Protein AF-A0A2H1JH84-F1 (afdb_monomer_lite)

Structure (mmCIF, N/CA/C/O backbone):
data_AF-A0A2H1JH84-F1
#
_entry.id   AF-A0A2H1JH84-F1
#
loop_
_atom_site.group_PDB
_atom_site.id
_atom_site.type_symbol
_atom_site.label_atom_id
_atom_site.label_alt_id
_atom_site.label_comp_id
_atom_site.label_asym_id
_atom_site.label_entity_id
_atom_site.label_seq_id
_atom_site.pdbx_PDB_ins_code
_atom_site.Cartn_x
_atom_site.Cartn_y
_atom_site.Cartn_z
_atom_site.occupancy
_atom_site.B_iso_or_equiv
_atom_site.auth_seq_id
_atom_site.auth_comp_id
_atom_site.auth_asym_id
_atom_site.auth_atom_id
_atom_site.pdbx_PDB_model_num
ATOM 1 N N . MET A 1 1 ? 40.623 17.016 -17.325 1.00 40.56 1 MET A N 1
ATOM 2 C CA . MET A 1 1 ? 39.890 16.382 -16.210 1.00 40.56 1 MET A CA 1
ATOM 3 C C . MET A 1 1 ? 38.601 15.813 -16.768 1.00 40.56 1 MET A C 1
ATOM 5 O O . MET A 1 1 ? 37.770 16.577 -17.238 1.00 40.56 1 MET A O 1
ATOM 9 N N . ALA A 1 2 ? 38.517 14.487 -16.870 1.00 45.22 2 ALA A N 1
ATOM 10 C CA . ALA A 1 2 ? 37.436 13.802 -17.572 1.00 45.22 2 ALA A CA 1
ATOM 11 C C . ALA A 1 2 ? 36.134 13.881 -16.763 1.00 45.22 2 ALA A C 1
ATOM 13 O O . ALA A 1 2 ? 36.068 13.406 -15.629 1.00 45.22 2 ALA A O 1
ATOM 14 N N . GLY A 1 3 ? 35.119 14.511 -17.356 1.00 47.59 3 GLY A N 1
ATOM 15 C CA . GLY A 1 3 ? 33.758 14.525 -16.840 1.00 47.59 3 GLY A CA 1
ATOM 16 C C . GLY A 1 3 ? 33.208 13.105 -16.790 1.00 47.59 3 GLY A C 1
ATOM 17 O O . GLY A 1 3 ? 33.276 12.362 -17.768 1.00 47.59 3 GLY A O 1
ATOM 18 N N . ARG A 1 4 ? 32.688 12.726 -15.625 1.00 57.22 4 ARG A N 1
ATOM 19 C CA . ARG A 1 4 ? 31.984 11.466 -15.402 1.00 57.22 4 ARG A CA 1
ATOM 20 C C . ARG A 1 4 ? 30.711 11.485 -16.258 1.00 57.22 4 ARG A C 1
ATOM 22 O O . ARG A 1 4 ? 29.743 12.143 -15.879 1.00 57.22 4 ARG A O 1
ATOM 29 N N . ARG A 1 5 ? 30.742 10.834 -17.429 1.00 53.28 5 ARG A N 1
ATOM 30 C CA . ARG A 1 5 ? 29.550 10.603 -18.258 1.00 53.28 5 ARG A CA 1
ATOM 31 C C . ARG A 1 5 ? 28.531 9.838 -17.415 1.00 53.28 5 ARG A C 1
ATOM 33 O O . ARG A 1 5 ? 28.885 8.845 -16.786 1.00 53.28 5 ARG A O 1
ATOM 40 N N . ARG A 1 6 ? 27.290 10.320 -17.373 1.00 55.59 6 ARG A N 1
ATOM 41 C CA . ARG A 1 6 ? 26.144 9.587 -16.817 1.00 55.59 6 ARG A CA 1
ATOM 42 C C . ARG A 1 6 ? 25.345 8.940 -17.951 1.00 55.59 6 ARG A C 1
ATOM 44 O O . ARG A 1 6 ? 24.123 8.969 -17.912 1.00 55.59 6 ARG A O 1
ATOM 51 N N . ASP A 1 7 ? 26.024 8.397 -18.959 1.00 51.81 7 ASP A N 1
ATOM 52 C CA . ASP A 1 7 ? 25.360 7.986 -20.205 1.00 51.81 7 ASP A CA 1
ATOM 53 C C . ASP A 1 7 ? 25.514 6.484 -20.494 1.00 51.81 7 ASP A C 1
ATOM 55 O O . ASP A 1 7 ? 25.135 6.005 -21.558 1.00 51.81 7 ASP A O 1
ATOM 59 N N . ASP A 1 8 ? 25.993 5.716 -19.515 1.00 51.34 8 ASP A N 1
ATOM 60 C CA . ASP A 1 8 ? 26.197 4.273 -19.633 1.00 51.34 8 ASP A CA 1
ATOM 61 C C . ASP A 1 8 ? 24.989 3.524 -19.031 1.00 51.34 8 ASP A C 1
ATOM 63 O O . ASP A 1 8 ? 25.142 2.648 -18.181 1.00 51.34 8 ASP A O 1
ATOM 67 N N . CYS A 1 9 ? 23.760 3.896 -19.411 1.00 55.88 9 CYS A N 1
ATOM 68 C CA . CYS A 1 9 ? 22.579 3.094 -19.087 1.00 55.88 9 CYS A CA 1
ATOM 69 C C . CYS A 1 9 ? 22.307 2.148 -20.258 1.00 55.88 9 CYS A C 1
ATOM 71 O O . CYS A 1 9 ? 21.948 2.577 -21.353 1.00 55.88 9 CYS A O 1
ATOM 73 N N . ASN A 1 10 ? 22.519 0.854 -20.035 1.00 52.72 10 ASN A N 1
ATOM 74 C CA . ASN A 1 10 ? 22.129 -0.190 -20.970 1.00 52.72 10 ASN A CA 1
ATOM 75 C C . ASN A 1 10 ? 20.601 -0.118 -21.195 1.00 52.72 10 ASN A C 1
ATOM 77 O O . ASN A 1 10 ? 19.863 -0.334 -20.234 1.00 52.72 10 ASN A O 1
ATOM 81 N N . PRO A 1 11 ? 20.097 0.120 -22.420 1.00 52.25 11 PRO A N 1
ATOM 82 C CA . PRO A 1 11 ? 18.657 0.179 -22.682 1.00 52.25 11 PRO A CA 1
ATOM 83 C C . PRO A 1 11 ? 17.950 -1.176 -22.498 1.00 52.25 11 PRO A C 1
ATOM 85 O O . PRO A 1 11 ? 16.725 -1.230 -22.527 1.00 52.25 11 PRO A O 1
ATOM 88 N N . ALA A 1 12 ? 18.706 -2.265 -22.302 1.00 53.78 12 ALA A N 1
ATOM 89 C CA . ALA A 1 12 ? 18.187 -3.591 -21.971 1.00 53.78 12 ALA A CA 1
ATOM 90 C C . ALA A 1 12 ? 18.155 -3.894 -20.458 1.00 53.78 12 ALA A C 1
ATOM 92 O O . ALA A 1 12 ? 17.721 -4.978 -20.071 1.00 53.78 12 ALA A O 1
ATOM 93 N N . ALA A 1 13 ? 18.614 -2.983 -19.591 1.00 58.00 13 ALA A N 1
ATOM 94 C CA . ALA A 1 13 ? 18.392 -3.109 -18.154 1.00 58.00 13 ALA A CA 1
ATOM 95 C C . ALA A 1 13 ? 16.965 -2.634 -17.851 1.00 58.00 13 ALA A C 1
ATOM 97 O O . ALA A 1 13 ? 16.662 -1.453 -18.017 1.00 58.00 13 ALA A O 1
ATOM 98 N N . ALA A 1 14 ? 16.081 -3.550 -17.450 1.00 67.44 14 ALA A N 1
ATOM 99 C CA . ALA A 1 14 ? 14.742 -3.193 -16.995 1.00 67.44 14 ALA A CA 1
ATOM 100 C C . ALA A 1 14 ? 14.844 -2.089 -15.926 1.00 67.44 14 ALA A C 1
ATOM 102 O O . ALA A 1 14 ? 15.613 -2.214 -14.969 1.00 67.44 14 ALA A O 1
ATOM 103 N N . ALA A 1 15 ? 14.131 -0.980 -16.126 1.00 83.06 15 ALA A N 1
ATOM 104 C CA . ALA A 1 15 ? 14.183 0.146 -15.205 1.00 83.06 15 ALA A CA 1
ATOM 105 C C . ALA A 1 15 ? 13.619 -0.282 -13.844 1.00 83.06 15 ALA A C 1
ATOM 107 O O . ALA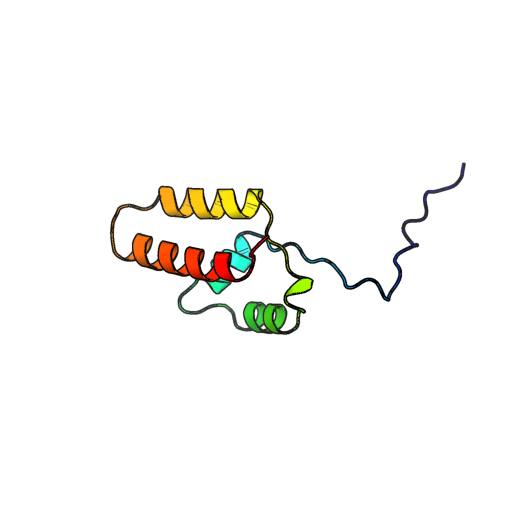 A 1 15 ? 12.484 -0.736 -13.761 1.00 83.06 15 ALA A O 1
ATOM 108 N N . VAL A 1 16 ? 14.414 -0.134 -12.785 1.00 90.06 16 VAL A N 1
ATOM 109 C CA . VAL A 1 16 ? 13.972 -0.368 -11.405 1.00 90.06 16 VAL A CA 1
ATOM 110 C C . VAL A 1 16 ? 13.187 0.849 -10.924 1.00 90.06 16 VAL A C 1
ATOM 112 O O . VAL A 1 16 ? 13.688 1.974 -10.981 1.00 90.06 16 VAL A O 1
ATOM 115 N N . ILE A 1 17 ? 11.976 0.623 -10.421 1.00 92.75 17 ILE A N 1
ATOM 116 C CA . ILE A 1 17 ? 11.071 1.657 -9.919 1.00 92.75 17 ILE A CA 1
ATOM 117 C C . ILE A 1 17 ? 10.809 1.390 -8.437 1.00 92.75 17 ILE A C 1
ATOM 119 O O . ILE A 1 17 ? 10.271 0.351 -8.061 1.00 92.75 17 ILE A O 1
ATOM 123 N N . VAL A 1 18 ? 11.164 2.350 -7.583 1.00 92.75 18 VAL A N 1
ATOM 124 C CA . VAL A 1 18 ? 10.846 2.300 -6.151 1.00 92.75 18 VAL A CA 1
ATOM 125 C C . VAL A 1 18 ? 9.569 3.094 -5.909 1.00 92.75 18 VAL A C 1
ATOM 127 O O . VAL A 1 18 ? 9.511 4.283 -6.223 1.00 92.75 18 VAL A O 1
ATOM 130 N N . LEU A 1 19 ? 8.552 2.435 -5.363 1.00 93.69 19 LEU A N 1
ATOM 131 C CA . LEU A 1 19 ? 7.271 3.042 -5.029 1.00 93.69 19 LEU A CA 1
ATOM 132 C C . LEU A 1 19 ? 7.388 3.881 -3.755 1.00 93.69 19 LEU A C 1
ATOM 134 O O . LEU A 1 19 ? 7.977 3.449 -2.761 1.00 93.69 19 LEU A O 1
ATOM 138 N N . ASP A 1 20 ? 6.793 5.070 -3.786 1.00 93.69 20 ASP A N 1
ATOM 139 C CA . ASP A 1 20 ? 6.669 5.941 -2.624 1.00 93.69 20 ASP A CA 1
ATOM 140 C C . ASP A 1 20 ? 5.384 5.644 -1.827 1.00 93.69 20 ASP A C 1
ATOM 142 O O . ASP A 1 20 ? 4.499 4.891 -2.245 1.00 93.69 20 ASP A O 1
ATOM 146 N N . THR A 1 21 ? 5.262 6.259 -0.652 1.00 90.62 21 THR A N 1
ATOM 147 C CA . THR A 1 21 ? 4.079 6.102 0.207 1.00 90.62 21 THR A CA 1
ATOM 148 C C . THR A 1 21 ? 2.834 6.729 -0.413 1.00 90.62 21 THR A C 1
ATOM 150 O O . THR A 1 21 ? 1.720 6.284 -0.143 1.00 90.62 21 THR A O 1
ATOM 153 N N . THR A 1 22 ? 2.985 7.739 -1.268 1.00 90.81 22 THR A N 1
ATOM 154 C CA . THR A 1 22 ? 1.858 8.430 -1.905 1.00 90.81 22 THR A CA 1
ATOM 155 C C . THR A 1 22 ? 1.145 7.512 -2.893 1.00 90.81 22 THR A C 1
ATOM 157 O O . THR A 1 22 ? -0.063 7.319 -2.787 1.00 90.81 22 THR A O 1
ATOM 160 N N . VAL A 1 23 ? 1.888 6.883 -3.802 1.00 92.62 23 VAL A N 1
ATOM 161 C CA . VAL A 1 23 ? 1.377 5.930 -4.792 1.00 92.62 23 VAL A CA 1
ATOM 162 C C . VAL A 1 23 ? 0.794 4.706 -4.097 1.00 92.62 23 VAL A C 1
ATOM 164 O O . VAL A 1 23 ? -0.316 4.281 -4.418 1.00 92.62 23 VAL A O 1
ATOM 167 N N . VAL A 1 24 ? 1.505 4.166 -3.104 1.00 91.12 24 VAL A N 1
ATOM 168 C CA . VAL A 1 24 ? 1.037 2.997 -2.351 1.00 91.12 24 VAL A CA 1
ATOM 169 C C . VAL A 1 24 ? -0.236 3.315 -1.565 1.00 91.12 24 VAL A C 1
ATOM 171 O O . VAL A 1 24 ? -1.197 2.549 -1.595 1.00 91.12 24 VAL A O 1
ATOM 174 N N . SER A 1 25 ? -0.290 4.459 -0.886 1.00 88.50 25 SER A N 1
ATOM 175 C CA . SER A 1 25 ? -1.489 4.844 -0.138 1.00 88.50 25 SER A CA 1
ATOM 176 C C . SER A 1 25 ? -2.678 5.138 -1.054 1.00 88.50 25 SER A C 1
ATOM 178 O O . SER A 1 25 ? -3.803 4.819 -0.670 1.00 88.50 25 SER A O 1
ATOM 180 N N . GLU A 1 26 ? -2.454 5.662 -2.264 1.00 92.44 26 GLU A N 1
ATOM 181 C CA . GLU A 1 26 ? -3.503 5.902 -3.261 1.00 92.44 26 GLU A CA 1
ATOM 182 C C . GLU A 1 26 ? -4.161 4.592 -3.716 1.00 92.44 26 GLU A C 1
ATOM 184 O O . GLU A 1 26 ? -5.389 4.490 -3.694 1.00 92.44 26 GLU A O 1
ATOM 189 N N . VAL A 1 27 ? -3.382 3.545 -4.019 1.00 89.50 27 VAL A N 1
ATOM 190 C CA . VAL A 1 27 ? -3.951 2.237 -4.405 1.00 89.50 27 VAL A CA 1
ATOM 191 C C . VAL A 1 27 ? -4.673 1.512 -3.269 1.00 89.50 27 VAL A C 1
ATOM 193 O O . VAL A 1 27 ? -5.523 0.661 -3.522 1.00 89.50 27 VAL A O 1
ATOM 196 N N . MET A 1 28 ? -4.393 1.867 -2.013 1.00 86.50 28 MET A N 1
ATOM 197 C CA . MET A 1 28 ? -5.093 1.335 -0.836 1.00 86.50 28 MET A CA 1
ATOM 198 C C . MET A 1 28 ? -6.435 2.044 -0.554 1.00 86.50 28 MET A C 1
ATOM 200 O O . MET A 1 28 ? -7.189 1.653 0.357 1.00 86.50 28 MET A O 1
ATOM 204 N N . ARG A 1 29 ? -6.766 3.110 -1.295 1.00 85.50 29 ARG A N 1
ATOM 205 C CA . ARG A 1 29 ? -8.046 3.816 -1.148 1.00 85.50 29 ARG A CA 1
ATOM 206 C C . ARG A 1 29 ? -9.191 2.977 -1.728 1.00 85.50 29 ARG A C 1
ATOM 208 O O . ARG A 1 29 ? -8.990 2.226 -2.673 1.00 85.50 29 ARG A O 1
ATOM 215 N N . PRO A 1 30 ? -10.426 3.116 -1.206 1.00 84.75 30 PRO A N 1
ATOM 216 C CA . PRO A 1 30 ? -11.588 2.425 -1.775 1.00 84.75 30 PRO A CA 1
ATOM 217 C C . PRO A 1 30 ? -11.846 2.743 -3.256 1.00 84.75 30 PRO A C 1
ATOM 219 O O . PRO A 1 30 ? -12.410 1.918 -3.964 1.00 84.75 30 PRO A O 1
ATOM 222 N N . GLN A 1 31 ? -11.468 3.944 -3.700 1.00 89.50 31 GLN A N 1
ATOM 223 C CA . GLN A 1 31 ? -11.566 4.405 -5.084 1.00 89.50 31 GLN A CA 1
ATOM 224 C C . GLN A 1 31 ? -10.241 5.088 -5.447 1.00 89.50 31 GLN A C 1
ATOM 226 O O . GLN A 1 31 ? -10.091 6.277 -5.156 1.00 89.50 31 GLN A O 1
ATOM 231 N N . PRO A 1 32 ? -9.265 4.337 -5.983 1.00 92.25 32 PRO A N 1
ATOM 232 C CA . PRO A 1 32 ? -7.997 4.902 -6.429 1.00 92.25 32 PRO A CA 1
ATOM 233 C C . PRO A 1 32 ? -8.153 5.709 -7.720 1.00 92.25 32 PRO A C 1
ATOM 235 O O . PRO A 1 32 ? -9.056 5.461 -8.524 1.00 92.25 32 PRO A O 1
ATOM 238 N N . GLU A 1 33 ? -7.226 6.632 -7.950 1.00 95.81 33 GLU A N 1
ATOM 239 C CA . GLU A 1 33 ? -7.086 7.330 -9.228 1.00 95.81 33 GLU A CA 1
ATOM 240 C C . GLU A 1 33 ? -6.737 6.351 -10.373 1.00 95.81 33 GLU A C 1
ATOM 242 O O . GLU A 1 33 ? -5.878 5.472 -10.251 1.00 95.81 33 GLU A O 1
ATOM 247 N N . VAL A 1 34 ? -7.439 6.483 -11.503 1.00 95.25 34 VAL A N 1
ATOM 248 C CA . VAL A 1 34 ? -7.376 5.527 -12.622 1.00 95.25 34 VAL A CA 1
ATOM 249 C C . VAL A 1 34 ? -6.025 5.571 -13.338 1.00 95.25 34 VAL A C 1
ATOM 251 O O . VAL A 1 34 ? -5.528 4.529 -13.768 1.00 95.25 34 VAL A O 1
ATOM 254 N N . GLY A 1 35 ? -5.417 6.747 -13.469 1.00 95.88 35 GLY A N 1
ATOM 255 C CA . GLY A 1 35 ? -4.087 6.939 -14.038 1.00 95.88 35 GLY A CA 1
ATOM 256 C C . GLY A 1 35 ? -2.993 6.241 -13.231 1.00 95.88 35 GLY A C 1
ATOM 257 O O . GLY A 1 35 ? -2.184 5.527 -13.820 1.00 95.88 35 GLY A O 1
ATOM 258 N N . VAL A 1 36 ? -3.012 6.353 -11.900 1.00 93.31 36 VAL A N 1
ATOM 259 C CA . VAL A 1 36 ? -2.080 5.653 -10.998 1.00 93.31 36 VAL A CA 1
ATOM 260 C C . VAL A 1 36 ? -2.201 4.139 -11.162 1.00 93.31 36 VAL A C 1
ATOM 262 O O . VAL A 1 36 ? -1.191 3.454 -11.330 1.00 93.31 36 VAL A O 1
ATOM 265 N N . LEU A 1 37 ? -3.429 3.611 -11.186 1.00 93.06 37 LEU A N 1
ATOM 266 C CA . LEU A 1 37 ? -3.665 2.181 -11.416 1.00 93.06 37 LEU A CA 1
ATOM 267 C C . LEU A 1 37 ? -3.185 1.731 -12.799 1.00 93.06 37 LEU A C 1
ATOM 269 O O . LEU A 1 37 ? -2.537 0.694 -12.925 1.00 93.06 37 LEU A O 1
ATOM 273 N N . SER A 1 38 ? -3.490 2.506 -13.840 1.00 94.56 38 SER A N 1
ATOM 274 C CA . SER A 1 38 ? -3.097 2.188 -15.217 1.00 94.56 38 SER A CA 1
ATOM 275 C C . SER A 1 38 ? -1.578 2.197 -15.379 1.00 94.56 38 SER A C 1
ATOM 277 O O . SER A 1 38 ? -1.019 1.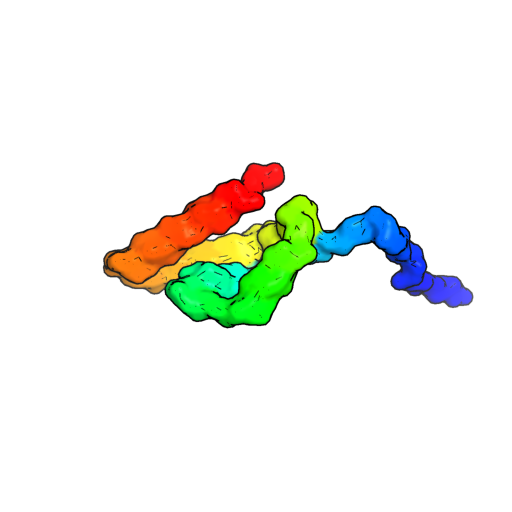317 -16.031 1.00 94.56 38 SER A O 1
ATOM 279 N N . TRP A 1 39 ? -0.902 3.157 -14.746 1.00 94.38 39 TRP A N 1
ATOM 280 C CA . TRP A 1 39 ? 0.551 3.240 -14.734 1.00 94.38 39 TRP A CA 1
ATOM 281 C C . TRP A 1 39 ? 1.178 2.039 -14.018 1.00 94.38 39 TRP A C 1
ATOM 283 O O . TRP A 1 39 ? 2.042 1.389 -14.608 1.00 94.38 39 TRP A O 1
ATOM 293 N N . LEU A 1 40 ? 0.701 1.681 -12.820 1.00 92.12 40 LEU A N 1
ATOM 294 C CA . LEU A 1 40 ? 1.191 0.508 -12.083 1.00 92.12 40 LEU A CA 1
ATOM 295 C C . LEU A 1 40 ? 1.013 -0.786 -12.881 1.00 92.12 40 LEU A C 1
ATOM 297 O O . LEU A 1 40 ? 1.954 -1.562 -13.003 1.00 92.12 40 LEU A O 1
ATOM 301 N N . ASN A 1 41 ? -0.159 -0.979 -13.492 1.00 91.50 41 ASN A N 1
ATOM 302 C CA . ASN A 1 41 ? -0.464 -2.167 -14.295 1.00 91.50 41 ASN A CA 1
ATOM 303 C C . ASN A 1 41 ? 0.368 -2.279 -15.584 1.00 91.50 41 ASN A C 1
ATOM 305 O O . ASN A 1 41 ? 0.383 -3.339 -16.204 1.00 91.50 41 ASN A O 1
ATOM 309 N N . SER A 1 42 ? 1.031 -1.200 -16.009 1.00 93.06 42 SER A N 1
ATOM 310 C CA . SER A 1 42 ? 1.932 -1.220 -17.168 1.00 93.06 42 SER A CA 1
ATOM 311 C C . SER A 1 42 ? 3.382 -1.573 -16.817 1.00 93.06 42 SER A C 1
ATOM 313 O O . SER A 1 42 ? 4.189 -1.748 -17.728 1.00 93.06 42 SER A O 1
ATOM 315 N N . GLN A 1 43 ? 3.717 -1.695 -15.526 1.00 91.62 43 GLN A N 1
ATOM 316 C CA . GLN A 1 43 ? 5.050 -2.101 -15.073 1.00 91.62 43 GLN A CA 1
ATOM 317 C C . GLN A 1 43 ? 5.117 -3.620 -14.860 1.00 91.62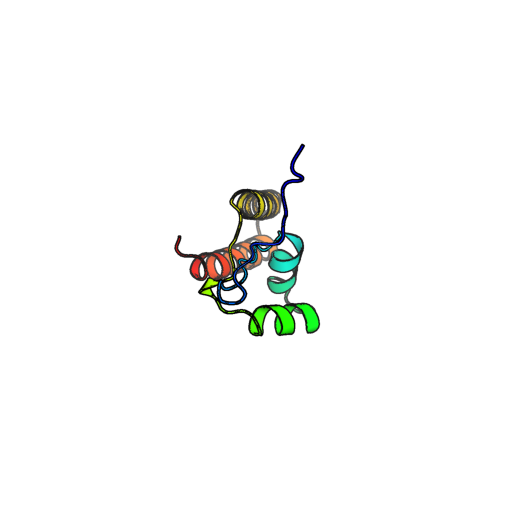 43 GLN A C 1
ATOM 319 O O . GLN A 1 43 ? 4.132 -4.246 -14.468 1.00 91.62 43 GLN A O 1
ATOM 324 N N . GLY A 1 44 ? 6.293 -4.218 -15.075 1.00 89.38 44 GLY A N 1
ATOM 325 C CA . GLY A 1 44 ? 6.554 -5.596 -14.645 1.00 89.38 44 GLY A CA 1
ATOM 326 C C . GLY A 1 44 ? 6.606 -5.661 -13.119 1.00 89.38 44 GLY A C 1
ATOM 327 O O . GLY A 1 44 ? 7.224 -4.796 -12.496 1.00 89.38 44 GLY A O 1
ATOM 328 N N . ALA A 1 45 ? 5.988 -6.663 -12.497 1.00 86.00 45 ALA A N 1
ATOM 329 C CA . ALA A 1 45 ? 5.965 -6.779 -11.035 1.00 86.00 45 ALA A CA 1
ATOM 330 C C . ALA A 1 45 ? 7.386 -6.859 -10.444 1.00 86.00 45 ALA A C 1
ATOM 332 O O . ALA A 1 45 ? 7.665 -6.269 -9.408 1.00 86.00 45 ALA A O 1
ATOM 333 N N . GLU A 1 46 ? 8.307 -7.505 -11.159 1.00 87.50 46 GLU A N 1
ATOM 334 C CA . GLU A 1 46 ? 9.729 -7.643 -10.837 1.00 87.50 46 GLU A CA 1
ATOM 335 C C . GLU A 1 46 ? 10.537 -6.337 -10.938 1.00 87.50 46 GLU A C 1
ATOM 337 O O . GLU A 1 46 ? 11.687 -6.282 -10.506 1.00 87.5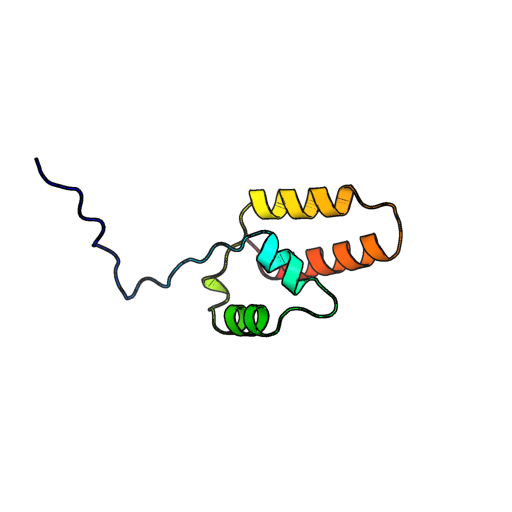0 46 GLU A O 1
ATOM 342 N N . THR A 1 47 ? 9.952 -5.291 -11.527 1.00 90.12 47 THR A N 1
ATOM 343 C CA . THR A 1 47 ? 10.571 -3.961 -11.651 1.00 90.12 47 THR A CA 1
ATOM 344 C C . THR A 1 47 ? 10.128 -2.996 -10.558 1.00 90.12 47 THR A C 1
ATOM 346 O O . THR A 1 47 ? 10.753 -1.948 -10.382 1.00 90.12 47 THR A O 1
ATOM 349 N N . LEU A 1 48 ? 9.073 -3.346 -9.818 1.00 91.88 48 LEU A N 1
ATOM 350 C CA . LEU A 1 48 ? 8.511 -2.543 -8.744 1.00 91.88 48 LEU A CA 1
ATOM 351 C C . LEU A 1 48 ? 9.096 -2.980 -7.403 1.00 91.88 48 LEU A C 1
ATOM 353 O O . LEU A 1 48 ? 9.105 -4.160 -7.064 1.00 91.88 48 LEU A O 1
ATOM 357 N N . PHE A 1 49 ? 9.534 -2.013 -6.605 1.00 92.25 49 PHE A N 1
ATOM 358 C CA . PHE A 1 49 ? 10.111 -2.259 -5.287 1.00 92.25 49 PHE A CA 1
ATOM 359 C C . PHE A 1 49 ? 9.505 -1.324 -4.252 1.00 92.25 49 PHE A C 1
ATOM 361 O O . PHE A 1 49 ? 9.157 -0.182 -4.550 1.00 92.25 49 PHE A O 1
ATOM 368 N N . LEU A 1 50 ? 9.437 -1.791 -3.009 1.00 92.50 50 LEU A N 1
ATOM 369 C CA . LEU A 1 50 ? 9.047 -0.985 -1.861 1.00 92.50 50 LEU A CA 1
ATOM 370 C C . LEU A 1 50 ? 10.282 -0.686 -1.013 1.00 92.50 50 LEU A C 1
ATOM 372 O O . LEU A 1 50 ? 11.045 -1.593 -0.681 1.00 92.50 50 LEU A O 1
ATOM 376 N N . SER A 1 51 ? 10.487 0.576 -0.638 1.00 93.44 51 SER A N 1
ATOM 377 C CA . SER A 1 51 ? 11.567 0.909 0.293 1.00 93.44 51 SER A CA 1
ATOM 378 C C . SER A 1 51 ? 11.181 0.567 1.738 1.00 93.44 51 SER A C 1
ATOM 380 O O . SER A 1 51 ? 10.011 0.638 2.121 1.00 93.44 51 SER A O 1
ATOM 382 N N . SER A 1 52 ? 12.171 0.260 2.581 1.00 93.06 52 SER A N 1
ATOM 383 C CA . SER A 1 52 ? 11.945 0.080 4.023 1.00 93.06 52 SER A CA 1
ATOM 384 C C . SER A 1 52 ? 11.420 1.352 4.699 1.00 93.06 52 SER A C 1
ATOM 386 O O . SER A 1 52 ? 10.661 1.262 5.662 1.00 93.06 52 SER A O 1
ATOM 388 N N . VAL A 1 53 ? 11.770 2.533 4.174 1.00 93.88 53 VAL A N 1
ATOM 389 C CA . VAL A 1 53 ? 11.255 3.830 4.643 1.00 93.88 53 VAL A CA 1
ATOM 390 C C . VAL A 1 53 ? 9.761 3.950 4.346 1.00 93.88 53 VAL A C 1
ATOM 392 O O . VAL A 1 53 ? 8.985 4.239 5.250 1.00 93.88 53 VAL A O 1
ATOM 395 N N . THR A 1 54 ? 9.343 3.631 3.120 1.00 94.12 54 THR A N 1
ATOM 396 C CA . THR A 1 54 ? 7.930 3.598 2.705 1.00 94.12 54 THR A CA 1
ATOM 397 C C . THR A 1 54 ? 7.120 2.643 3.577 1.00 94.12 54 THR A C 1
ATOM 399 O O 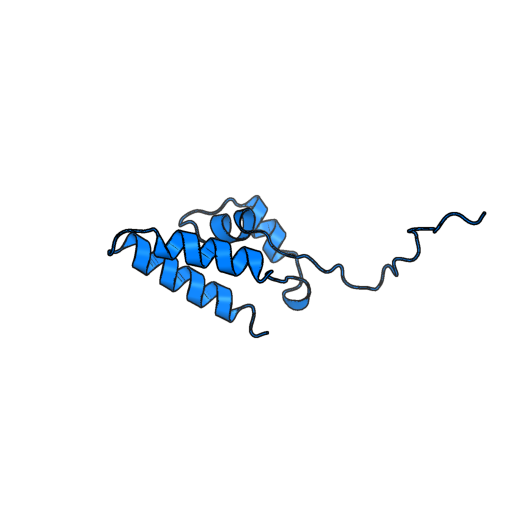. THR A 1 54 ? 6.037 2.984 4.049 1.00 94.12 54 THR A O 1
ATOM 402 N N . LEU A 1 55 ? 7.665 1.455 3.859 1.00 92.88 55 LEU A N 1
ATOM 403 C CA . LEU A 1 55 ? 7.025 0.508 4.768 1.00 92.88 55 LEU A CA 1
ATOM 404 C C . LEU A 1 55 ? 6.870 1.086 6.184 1.00 92.88 55 LEU A C 1
ATOM 406 O O . LEU A 1 55 ? 5.799 0.973 6.781 1.00 92.88 55 LEU A O 1
ATOM 410 N N . ALA A 1 56 ? 7.910 1.729 6.718 1.00 93.81 56 ALA A N 1
ATOM 411 C CA . ALA A 1 56 ? 7.858 2.351 8.038 1.00 93.81 56 ALA A CA 1
ATOM 412 C C . ALA A 1 56 ? 6.810 3.474 8.111 1.00 93.81 56 ALA A C 1
ATOM 414 O O . ALA A 1 56 ? 6.084 3.563 9.100 1.00 93.81 56 ALA A O 1
ATOM 415 N N . GLU A 1 57 ? 6.680 4.292 7.065 1.00 94.31 57 GLU A N 1
ATOM 416 C CA . GLU A 1 57 ? 5.668 5.351 6.983 1.00 94.31 57 GLU A CA 1
ATOM 417 C C . GLU A 1 57 ? 4.239 4.785 6.991 1.00 94.31 57 GLU A C 1
ATOM 419 O O . GLU A 1 57 ? 3.381 5.282 7.726 1.00 94.31 57 GLU A O 1
ATOM 424 N N . LEU A 1 58 ? 3.986 3.708 6.240 1.00 92.94 58 LEU A N 1
ATOM 425 C CA . LEU A 1 58 ? 2.685 3.028 6.217 1.00 92.94 58 LEU A CA 1
ATOM 426 C C . LEU A 1 58 ? 2.335 2.416 7.579 1.00 92.94 58 LEU A C 1
ATOM 428 O O . LEU A 1 58 ? 1.221 2.602 8.074 1.00 92.94 58 LEU A O 1
ATOM 432 N N . LEU A 1 59 ? 3.291 1.722 8.206 1.00 93.56 59 LEU A N 1
ATOM 433 C CA . LEU A 1 59 ? 3.120 1.127 9.534 1.00 93.56 59 LEU A CA 1
ATOM 434 C C . LEU A 1 59 ? 2.879 2.194 10.603 1.00 93.56 59 LEU A C 1
ATOM 436 O O . LEU A 1 59 ? 2.003 2.029 11.453 1.00 93.56 59 LEU A O 1
ATOM 440 N N . PHE A 1 60 ? 3.613 3.306 10.543 1.00 94.19 60 PHE A N 1
ATOM 441 C CA . PHE A 1 60 ? 3.419 4.432 11.448 1.00 94.19 60 PHE A CA 1
ATOM 442 C C . PHE A 1 60 ? 2.024 5.048 11.281 1.00 94.19 60 PHE A C 1
ATOM 444 O O . PHE A 1 60 ? 1.308 5.237 12.266 1.00 94.19 60 PHE A O 1
ATOM 451 N N . GLY A 1 61 ? 1.600 5.297 10.038 1.00 92.81 61 GLY A N 1
ATOM 452 C CA . GLY A 1 61 ? 0.268 5.820 9.735 1.00 92.81 61 GLY A CA 1
ATOM 453 C C . GLY A 1 61 ? -0.858 4.904 10.222 1.00 92.81 61 GLY A C 1
ATOM 454 O O . GLY A 1 61 ? -1.843 5.385 10.781 1.00 92.81 61 GLY A O 1
ATOM 455 N N . LEU A 1 62 ? -0.701 3.586 10.067 1.00 93.75 62 LEU A N 1
ATOM 456 C CA . LEU A 1 62 ? -1.639 2.589 10.586 1.00 93.75 62 LEU A CA 1
ATOM 457 C C . LEU A 1 62 ? -1.662 2.565 12.123 1.00 93.75 62 LEU A C 1
ATOM 459 O O . LEU A 1 62 ? -2.737 2.524 12.725 1.00 93.75 62 LEU A O 1
ATOM 463 N N . GLY A 1 63 ? -0.490 2.611 12.761 1.00 95.38 63 GLY A N 1
ATOM 464 C CA . GLY A 1 63 ? -0.341 2.600 14.217 1.00 95.38 63 GLY A CA 1
ATOM 465 C C . GLY A 1 63 ? -0.945 3.827 14.905 1.00 95.38 63 GLY A C 1
ATOM 466 O O . GLY A 1 63 ? -1.444 3.712 16.022 1.00 95.38 63 GLY A O 1
ATOM 467 N N . ALA A 1 64 ? -0.963 4.974 14.223 1.00 96.19 64 ALA A N 1
ATOM 468 C CA . ALA A 1 64 ? -1.550 6.217 14.722 1.00 96.19 64 ALA A CA 1
ATOM 469 C C . ALA A 1 64 ? -3.093 6.245 14.692 1.00 96.19 64 ALA A C 1
ATOM 471 O O . ALA A 1 64 ? -3.701 7.157 15.258 1.00 96.19 64 ALA A O 1
ATOM 472 N N . LEU A 1 65 ? -3.750 5.283 14.032 1.00 94.44 65 LEU A N 1
ATOM 473 C CA . LEU A 1 65 ? -5.210 5.224 13.983 1.00 94.44 65 LEU A CA 1
ATOM 474 C C . LEU A 1 65 ? -5.795 4.657 15.290 1.00 94.44 65 LEU A C 1
ATOM 476 O O . LEU A 1 65 ? -5.270 3.668 15.817 1.00 94.44 65 LEU A O 1
ATOM 480 N N . PRO A 1 66 ? -6.924 5.214 15.775 1.00 95.94 66 PRO A N 1
ATOM 481 C CA . PRO A 1 66 ? -7.728 4.570 16.807 1.00 95.94 66 PRO A CA 1
ATOM 482 C C . PRO A 1 66 ? -8.170 3.175 16.365 1.00 95.94 66 PRO A C 1
ATOM 484 O O . PRO A 1 66 ? -8.360 2.924 15.171 1.00 95.94 66 PRO A O 1
ATOM 487 N N . GLU A 1 67 ? -8.382 2.289 17.334 1.00 96.38 67 GLU A N 1
ATOM 488 C CA . GLU A 1 67 ? -8.955 0.972 17.066 1.00 96.38 67 GLU A CA 1
ATOM 489 C C . GLU A 1 67 ? -10.325 1.080 16.381 1.00 96.38 67 GLU A C 1
ATOM 491 O O . GLU A 1 67 ? -11.125 1.973 16.678 1.00 96.38 67 GLU A O 1
ATOM 496 N N . GLY A 1 68 ? -10.592 0.152 15.461 1.00 96.06 68 GLY A N 1
ATOM 497 C CA . GLY A 1 68 ? -11.871 0.031 14.770 1.00 96.06 68 GLY A CA 1
ATOM 498 C C . GLY A 1 68 ? -11.744 -0.182 13.264 1.00 96.06 68 GLY A C 1
ATOM 499 O O . GLY A 1 68 ? -10.655 -0.227 12.693 1.00 96.06 68 GLY A O 1
ATOM 500 N N . ALA A 1 69 ? -12.898 -0.228 12.596 1.00 93.62 69 ALA A N 1
ATOM 501 C CA . ALA A 1 69 ? -13.032 -0.713 11.220 1.00 93.62 69 ALA A CA 1
ATOM 502 C C . ALA A 1 69 ? -12.102 -0.039 10.192 1.00 93.62 69 ALA A C 1
ATOM 504 O O . ALA A 1 69 ? -11.697 -0.660 9.209 1.00 93.62 69 ALA A O 1
ATOM 505 N N . ARG A 1 70 ? -11.752 1.241 10.389 1.00 91.06 70 ARG A N 1
ATOM 506 C CA . ARG A 1 70 ? -10.812 1.942 9.500 1.00 91.06 70 ARG A CA 1
ATOM 507 C C . ARG A 1 70 ? -9.396 1.376 9.612 1.00 91.06 70 ARG A C 1
ATOM 509 O O . ARG A 1 70 ? -8.749 1.220 8.577 1.00 91.06 70 ARG A O 1
ATOM 516 N N . LYS A 1 71 ? -8.931 1.110 10.834 1.00 94.25 71 LYS A N 1
ATOM 517 C CA . LYS A 1 71 ? -7.615 0.528 11.103 1.00 94.25 71 LYS A CA 1
ATOM 518 C C . LYS A 1 71 ? -7.562 -0.897 10.564 1.00 94.25 71 LYS A C 1
ATOM 520 O O . LYS A 1 71 ? -6.676 -1.192 9.773 1.00 94.25 71 LYS A O 1
ATOM 525 N N . ASP A 1 72 ? -8.584 -1.703 10.844 1.00 95.06 72 ASP A N 1
ATOM 526 C CA . ASP A 1 72 ? -8.679 -3.091 10.368 1.00 95.06 72 ASP A CA 1
ATOM 527 C C . ASP A 1 72 ? -8.644 -3.183 8.837 1.00 95.06 72 ASP A C 1
ATOM 529 O O . ASP A 1 72 ? -7.909 -3.983 8.259 1.00 95.06 72 ASP A O 1
ATOM 533 N N . ARG A 1 73 ? -9.400 -2.314 8.151 1.00 92.12 73 ARG A N 1
ATOM 534 C CA . ARG A 1 73 ? -9.424 -2.275 6.682 1.00 92.12 73 ARG A CA 1
ATOM 535 C C . ARG A 1 73 ? -8.056 -1.925 6.096 1.00 92.12 73 ARG A C 1
ATOM 537 O O . ARG A 1 73 ? -7.671 -2.499 5.080 1.00 92.12 73 ARG A O 1
ATOM 544 N N . LEU A 1 74 ? -7.355 -0.957 6.686 1.00 91.50 74 LEU A N 1
ATOM 545 C CA . LEU A 1 74 ? -6.034 -0.541 6.209 1.00 91.50 74 LEU A CA 1
ATOM 546 C C . LEU A 1 74 ? -4.954 -1.573 6.545 1.00 91.50 74 LEU A C 1
ATOM 548 O O . LEU A 1 74 ? -4.083 -1.789 5.710 1.00 91.50 74 LEU A O 1
ATOM 552 N N . ALA A 1 75 ? -5.050 -2.247 7.693 1.00 93.94 75 ALA A N 1
ATOM 553 C CA . ALA A 1 75 ? -4.185 -3.369 8.045 1.00 93.94 75 ALA A CA 1
ATOM 554 C C . ALA A 1 75 ? -4.319 -4.503 7.019 1.00 93.94 75 ALA A C 1
ATOM 556 O O . ALA A 1 75 ? -3.332 -4.902 6.413 1.00 93.94 75 ALA A O 1
ATOM 557 N N . LEU A 1 76 ? -5.553 -4.919 6.707 1.00 93.62 76 LEU A N 1
ATOM 558 C CA . LEU A 1 76 ? -5.803 -5.946 5.692 1.00 93.62 76 LEU A CA 1
ATOM 559 C C . LEU A 1 76 ? -5.299 -5.534 4.298 1.00 93.62 76 LEU A C 1
ATOM 561 O O . LEU A 1 76 ? -4.816 -6.370 3.536 1.00 93.62 76 LEU A O 1
ATOM 565 N N . ALA A 1 77 ? -5.437 -4.257 3.933 1.00 90.81 77 ALA A N 1
ATOM 566 C CA . ALA A 1 77 ? -4.905 -3.749 2.672 1.00 90.81 77 ALA A CA 1
ATOM 567 C C . ALA A 1 77 ? -3.367 -3.786 2.649 1.00 90.81 77 ALA A C 1
ATOM 569 O O . ALA A 1 77 ? -2.792 -4.154 1.626 1.00 90.81 77 ALA A O 1
ATOM 570 N N . LEU A 1 78 ? -2.715 -3.450 3.767 1.00 91.56 78 LEU A N 1
ATOM 571 C CA . LEU A 1 78 ? -1.261 -3.495 3.900 1.00 91.56 78 LEU A CA 1
ATOM 572 C C . LEU A 1 78 ? -0.738 -4.935 3.832 1.00 91.56 78 LEU A C 1
ATOM 574 O O . LEU A 1 78 ? 0.221 -5.187 3.111 1.00 91.56 78 LEU A O 1
ATOM 578 N N . ASP A 1 79 ? -1.404 -5.889 4.485 1.00 92.44 79 ASP A N 1
ATOM 579 C CA . ASP A 1 79 ? -1.040 -7.310 4.414 1.00 92.44 79 ASP A CA 1
ATOM 580 C C . ASP A 1 79 ? -1.087 -7.834 2.971 1.00 92.44 79 ASP A C 1
ATOM 582 O O . ASP A 1 79 ? -0.177 -8.524 2.510 1.00 92.44 79 ASP A O 1
ATOM 586 N N . ARG A 1 80 ? -2.132 -7.461 2.218 1.00 90.25 80 ARG A N 1
ATOM 587 C CA . ARG A 1 80 ? -2.265 -7.819 0.797 1.00 90.25 80 ARG A CA 1
ATOM 588 C C . ARG A 1 80 ? -1.185 -7.182 -0.066 1.00 90.25 80 ARG A C 1
ATOM 590 O O . ARG A 1 80 ? -0.703 -7.834 -0.983 1.00 90.25 80 ARG A O 1
ATOM 597 N N . LEU A 1 81 ? -0.825 -5.929 0.212 1.00 88.44 81 LEU A N 1
ATOM 598 C CA . LEU A 1 81 ? 0.263 -5.246 -0.480 1.00 88.44 81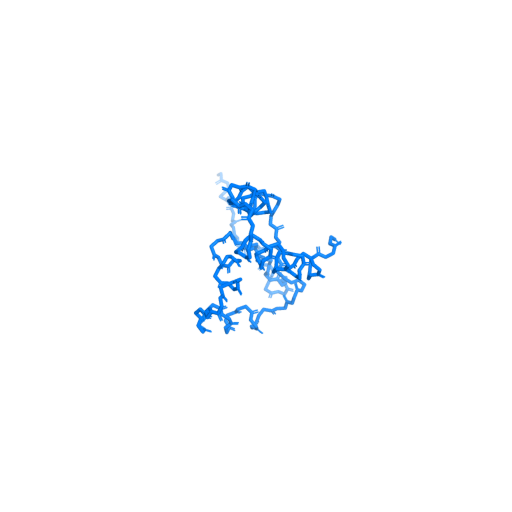 LEU A CA 1
ATOM 599 C C . LEU A 1 81 ? 1.594 -5.961 -0.225 1.00 88.44 81 LEU A C 1
ATOM 601 O O . LEU A 1 81 ? 2.314 -6.253 -1.170 1.00 88.44 81 LEU A O 1
ATOM 605 N N . LEU A 1 82 ? 1.913 -6.266 1.034 1.00 89.31 82 LEU A N 1
ATOM 606 C CA . LEU A 1 82 ? 3.170 -6.917 1.411 1.00 89.31 82 LEU A CA 1
ATOM 607 C C . LEU A 1 82 ? 3.321 -8.309 0.791 1.00 89.31 82 LEU A C 1
ATOM 609 O O . LEU A 1 82 ? 4.425 -8.692 0.420 1.00 89.31 82 LEU A O 1
ATOM 613 N N . ALA A 1 83 ? 2.218 -9.032 0.592 1.00 89.69 83 ALA A N 1
ATOM 614 C CA . ALA A 1 83 ? 2.228 -10.302 -0.131 1.00 89.69 83 ALA A CA 1
ATOM 615 C C . ALA A 1 83 ? 2.705 -10.183 -1.596 1.00 89.69 83 ALA A C 1
ATOM 617 O O . ALA A 1 83 ? 3.107 -11.187 -2.179 1.00 89.69 83 ALA A O 1
ATOM 618 N N . LEU A 1 84 ? 2.683 -8.982 -2.190 1.00 84.94 84 LEU A N 1
ATOM 619 C CA . LEU A 1 84 ? 3.211 -8.720 -3.536 1.00 84.94 84 LEU A CA 1
ATOM 620 C C . LEU A 1 84 ? 4.735 -8.515 -3.551 1.00 84.94 84 LEU A C 1
ATOM 622 O O . LEU A 1 84 ? 5.338 -8.585 -4.618 1.00 84.94 84 LEU A O 1
ATOM 626 N N . PHE A 1 85 ? 5.356 -8.287 -2.389 1.00 84.31 85 PHE A N 1
ATOM 627 C CA . PHE A 1 85 ? 6.787 -8.001 -2.244 1.00 84.31 85 PHE A CA 1
ATOM 628 C C . PHE A 1 85 ? 7.441 -8.989 -1.258 1.00 84.31 85 PHE A C 1
ATOM 630 O O . PHE A 1 85 ? 7.777 -8.603 -0.138 1.00 84.31 85 PHE A O 1
ATOM 637 N N . PRO A 1 86 ? 7.626 -10.268 -1.643 1.00 70.62 86 PRO A N 1
ATOM 638 C CA . PRO A 1 86 ? 8.105 -11.319 -0.736 1.00 70.62 86 PRO A CA 1
ATOM 639 C C . PRO A 1 86 ? 9.571 -11.192 -0.271 1.00 70.62 86 PRO A C 1
ATOM 641 O O . PRO A 1 86 ? 9.983 -11.974 0.586 1.00 70.62 86 PRO A O 1
ATOM 644 N N . GLY A 1 87 ? 10.323 -10.197 -0.757 1.00 61.41 87 GLY A N 1
ATOM 645 C CA . GLY A 1 87 ? 11.745 -9.999 -0.446 1.00 61.41 87 GLY A CA 1
ATOM 646 C C . GLY A 1 87 ? 12.677 -10.612 -1.477 1.00 61.41 87 GLY A C 1
ATOM 647 O O . GLY A 1 87 ? 12.404 -11.744 -1.933 1.00 61.41 87 GLY A O 1
#

Secondary structure (DSSP, 8-state):
----------TTSPPPEEEPHHHHHHHTSSS--HHHHHHHHTS-GGGEEE-HHHHHHHHHHHHTSPSSHHHHHHHHHHHHHHTT---

Foldseek 3Di:
DDDDDPPPDDPPPQAADEDALVLLVQVLDPDHDPVSVVVVVPHDLVRYHYDPVSVVVLVVVLVPDDDDDVSVSSVVSVVVVVVSPVD

pLDDT: mean 85.05, std 15.01, range [40.56, 96.38]

Radius of gyration: 16.83 Å; chains: 1; bounding box: 53×28×40 Å

Sequence (87 aa):
MAGRRRDDCNPAAAAVIVLDTTVVSEVMRPQPEVGVLSWLNSQGAETLFLSSVTLAELLFGLGALPEGARKDRLALALDRLLALFPG